Protein AF-P80102-F1 (afdb_monomer_lite)

InterPro domains:
  IPR000066 Antenna complex, alpha/beta subunit [PF00556] (1-41)
  IPR002361 Antenna complex, alpha subunit conserved site [PS00968] (23-41)
  IPR018332 Antenna complex, alpha subunit [NF040861] (2-42)
  IPR018332 Antenna complex, alpha subunit [PR00673] (3-10)
  IPR018332 Antenna complex, alpha subunit [PR00673] (10-29)
  IPR018332 Antenna complex, alpha subunit [PR00673] (29-40)
  IPR035889 Light-harvesting complex [G3DSA:4.10.220.20] (1-43)
  IPR035889 Light-harvesting complex [SSF56918] (1-50)

Radius of gyration: 19.78 Å; chains: 1; bounding box: 41×14×54 Å

Organism: Halorhodospira halochloris (NCBI:txid1052)

Foldseek 3Di:
DCCVCVVDPPVVVVVVVVVVVVVVVVVVLVVLCVDLQSNPPVPRCVVVVPVD

Secondary structure (DSSP, 8-state):
-TTHHHHS-HHHHHHHHHHHHHHHHHHHHHHHHHSTTT-SSS--TTTGGG--

Sequence (52 aa):
MWRIWKVFDPRRILIATAIWLIIIALTIHVILMTTER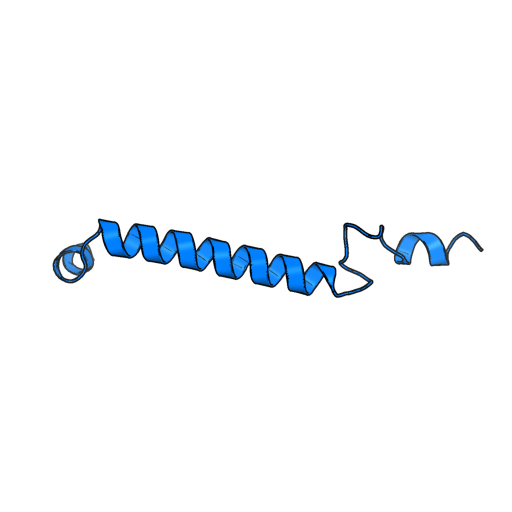FNWLEGAPAAEYYSS

Structure (mmCIF, N/CA/C/O backbone):
data_AF-P80102-F1
#
_entry.id   AF-P80102-F1
#
loop_
_atom_site.group_PDB
_atom_site.id
_atom_site.type_symbol
_atom_site.label_atom_id
_atom_site.label_alt_id
_atom_site.label_comp_id
_atom_site.label_asym_id
_atom_site.label_entity_id
_atom_site.label_seq_id
_atom_site.pdbx_PDB_ins_code
_atom_site.Cartn_x
_atom_site.Cartn_y
_atom_site.Cartn_z
_atom_site.occupancy
_atom_site.B_iso_or_equiv
_atom_site.auth_seq_id
_atom_site.auth_comp_id
_atom_site.auth_asym_id
_atom_site.auth_atom_id
_atom_site.pdbx_PDB_model_num
ATOM 1 N N . MET A 1 1 ? -3.923 4.717 -29.300 1.00 69.81 1 MET A N 1
ATOM 2 C CA . MET A 1 1 ? -3.559 5.314 -27.993 1.00 69.81 1 MET A CA 1
ATOM 3 C C . MET A 1 1 ? -2.346 4.646 -27.317 1.00 69.81 1 MET A C 1
ATOM 5 O O . MET A 1 1 ? -2.084 4.911 -26.158 1.00 69.81 1 MET A O 1
ATOM 9 N N . TRP A 1 2 ? -1.523 3.859 -28.026 1.00 80.00 2 TRP A N 1
ATOM 10 C CA . TRP A 1 2 ? -0.315 3.232 -27.450 1.00 80.00 2 TRP A CA 1
ATOM 11 C C . TRP A 1 2 ? 0.876 4.195 -27.295 1.00 80.00 2 TRP A C 1
ATOM 13 O O . TRP A 1 2 ? 1.830 3.900 -26.586 1.00 80.00 2 TRP A O 1
ATOM 23 N N . ARG A 1 3 ? 0.822 5.368 -27.945 1.00 81.69 3 ARG A N 1
ATOM 24 C CA . ARG A 1 3 ? 1.906 6.364 -27.929 1.00 81.69 3 ARG A CA 1
ATOM 25 C C . ARG A 1 3 ? 2.170 6.956 -26.540 1.00 81.69 3 ARG A C 1
ATOM 27 O O . ARG A 1 3 ? 3.260 7.475 -26.339 1.00 81.69 3 ARG A O 1
ATOM 34 N N . ILE A 1 4 ? 1.219 6.862 -25.603 1.00 81.56 4 ILE A N 1
ATOM 35 C CA . ILE A 1 4 ? 1.392 7.372 -24.235 1.00 81.56 4 ILE A CA 1
ATOM 36 C C . ILE A 1 4 ? 2.546 6.663 -23.505 1.00 81.56 4 ILE A C 1
ATOM 38 O O . ILE A 1 4 ? 3.310 7.305 -22.793 1.00 81.56 4 ILE A O 1
ATOM 42 N N . TRP A 1 5 ? 2.776 5.382 -23.816 1.00 81.19 5 TRP A N 1
ATOM 43 C CA . TRP A 1 5 ? 3.892 4.585 -23.295 1.00 81.19 5 TRP A CA 1
ATOM 44 C C . TRP A 1 5 ? 5.264 4.969 -23.864 1.00 81.19 5 TRP A C 1
ATOM 46 O O . TRP A 1 5 ? 6.275 4.458 -23.402 1.00 81.19 5 TRP A O 1
ATOM 56 N N . LYS A 1 6 ? 5.327 5.854 -24.872 1.00 77.88 6 LYS A N 1
ATOM 57 C CA . LYS A 1 6 ? 6.606 6.389 -25.368 1.00 77.88 6 LYS A CA 1
ATOM 58 C C . LYS A 1 6 ? 7.087 7.605 -24.580 1.00 77.88 6 LYS A C 1
ATOM 60 O O . LYS A 1 6 ? 8.274 7.897 -24.609 1.00 77.88 6 LYS A O 1
ATOM 65 N N . VAL A 1 7 ? 6.174 8.328 -23.931 1.00 81.50 7 VAL A N 1
ATOM 66 C CA . VAL A 1 7 ? 6.504 9.519 -23.130 1.00 81.50 7 VAL A CA 1
ATOM 67 C C . VAL A 1 7 ? 6.801 9.124 -21.689 1.00 81.50 7 VAL A C 1
ATOM 69 O O . VAL A 1 7 ? 7.704 9.669 -21.063 1.00 81.50 7 VAL A O 1
ATOM 72 N N . PHE A 1 8 ? 6.058 8.152 -21.172 1.00 79.12 8 PHE A N 1
ATOM 73 C CA . PHE A 1 8 ? 6.192 7.700 -19.803 1.00 79.12 8 PHE A CA 1
ATOM 74 C C . PHE A 1 8 ? 6.819 6.307 -19.744 1.00 79.12 8 PHE A C 1
ATOM 76 O O . PHE A 1 8 ? 6.358 5.392 -20.423 1.00 79.12 8 PHE A O 1
ATOM 83 N N . ASP A 1 9 ? 7.832 6.138 -18.890 1.00 85.69 9 ASP A N 1
ATOM 84 C CA . ASP A 1 9 ? 8.407 4.826 -18.589 1.00 85.69 9 ASP A CA 1
ATOM 85 C C . ASP A 1 9 ? 7.310 3.910 -18.004 1.00 85.69 9 ASP A C 1
ATOM 87 O O . ASP A 1 9 ? 6.776 4.209 -16.924 1.00 85.69 9 ASP A O 1
ATOM 91 N N . PRO A 1 10 ? 6.954 2.803 -18.689 1.00 85.19 10 PRO A N 1
ATOM 92 C CA . PRO A 1 10 ? 5.829 1.958 -18.307 1.00 85.19 10 PRO A CA 1
ATOM 93 C C . PRO A 1 10 ? 5.965 1.407 -16.889 1.00 85.19 10 PRO A C 1
ATOM 95 O O . PRO A 1 10 ? 4.969 1.300 -16.172 1.00 85.19 10 PRO A O 1
ATOM 98 N N . ARG A 1 11 ? 7.192 1.114 -16.439 1.00 89.06 11 ARG A N 1
ATOM 99 C CA . ARG A 1 11 ? 7.428 0.581 -15.094 1.00 89.06 11 ARG A CA 1
ATOM 100 C C . ARG A 1 11 ? 7.084 1.612 -14.024 1.00 89.06 11 ARG A C 1
ATOM 102 O O . ARG A 1 11 ? 6.461 1.269 -13.021 1.00 89.06 11 ARG A O 1
ATOM 109 N N . ARG A 1 12 ? 7.467 2.874 -14.244 1.00 90.94 12 ARG A N 1
ATOM 110 C CA . ARG A 1 12 ? 7.225 3.962 -13.285 1.00 90.94 12 ARG A CA 1
ATOM 111 C C . ARG A 1 12 ? 5.739 4.274 -13.165 1.00 90.94 12 ARG A C 1
ATOM 113 O O . ARG A 1 12 ? 5.276 4.444 -12.042 1.00 90.9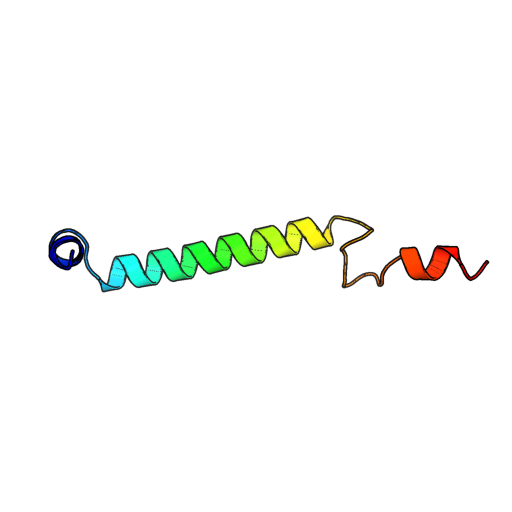4 12 ARG A O 1
ATOM 120 N N . ILE A 1 13 ? 4.991 4.290 -14.277 1.00 91.25 13 ILE A N 1
ATOM 121 C CA . ILE A 1 13 ? 3.533 4.486 -14.214 1.00 91.25 13 ILE A CA 1
ATOM 122 C C . ILE A 1 13 ? 2.873 3.347 -13.445 1.00 91.25 13 ILE A C 1
ATOM 124 O O . ILE A 1 13 ? 2.085 3.624 -12.553 1.00 91.25 13 ILE A O 1
ATOM 128 N N . LEU A 1 14 ? 3.195 2.084 -13.751 1.00 91.31 14 LEU A N 1
ATOM 129 C CA . LEU A 1 14 ? 2.557 0.944 -13.083 1.00 91.31 14 LEU A CA 1
ATOM 130 C C . LEU A 1 14 ? 2.769 0.980 -11.565 1.00 91.31 14 LEU A C 1
ATOM 132 O O . LEU A 1 14 ? 1.818 0.782 -10.812 1.00 91.31 14 LEU A O 1
ATOM 136 N N . ILE A 1 15 ? 3.988 1.295 -11.118 1.00 94.81 15 ILE A N 1
ATOM 137 C CA . ILE A 1 15 ? 4.296 1.454 -9.691 1.00 94.81 15 ILE A CA 1
ATOM 138 C C . ILE A 1 15 ? 3.538 2.651 -9.105 1.00 94.81 15 ILE A C 1
ATOM 140 O O . ILE A 1 15 ? 2.917 2.519 -8.053 1.00 94.81 15 ILE A O 1
ATOM 144 N N . ALA A 1 16 ? 3.542 3.802 -9.785 1.00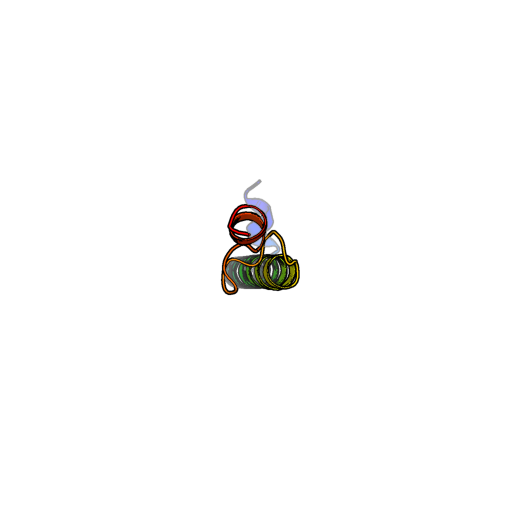 94.38 16 ALA A N 1
ATOM 145 C CA . ALA A 1 16 ? 2.831 4.993 -9.328 1.00 94.38 16 ALA A CA 1
ATOM 146 C C . ALA A 1 16 ? 1.321 4.741 -9.201 1.00 94.38 16 ALA A C 1
ATOM 148 O O . ALA A 1 16 ? 0.730 5.103 -8.190 1.00 94.38 16 ALA A O 1
ATOM 149 N N . THR A 1 17 ? 0.704 4.070 -10.177 1.00 94.62 17 THR A N 1
ATOM 150 C CA . THR A 1 17 ? -0.709 3.681 -10.140 1.00 94.62 17 THR A CA 1
ATOM 151 C C . THR A 1 17 ? -0.984 2.681 -9.021 1.00 94.62 17 THR A C 1
ATOM 153 O O . THR A 1 17 ? -1.955 2.859 -8.295 1.00 94.62 17 THR A O 1
ATOM 156 N N . ALA A 1 18 ? -0.136 1.667 -8.832 1.00 95.69 18 ALA A N 1
ATOM 157 C CA . ALA A 1 18 ? -0.307 0.702 -7.747 1.00 95.69 18 ALA A CA 1
ATOM 158 C C . ALA A 1 18 ? -0.259 1.384 -6.370 1.00 95.69 18 ALA A C 1
ATOM 160 O O . ALA A 1 18 ? -1.154 1.185 -5.551 1.00 95.69 18 ALA A O 1
ATOM 161 N N . ILE A 1 19 ? 0.737 2.246 -6.142 1.00 97.50 19 ILE A N 1
ATOM 162 C CA . ILE A 1 19 ? 0.873 3.020 -4.901 1.00 97.50 19 ILE A CA 1
ATOM 163 C C . ILE A 1 19 ? -0.323 3.958 -4.719 1.00 97.50 19 ILE A C 1
ATOM 165 O O . ILE A 1 19 ? -0.903 4.003 -3.639 1.00 97.50 19 ILE A O 1
ATOM 169 N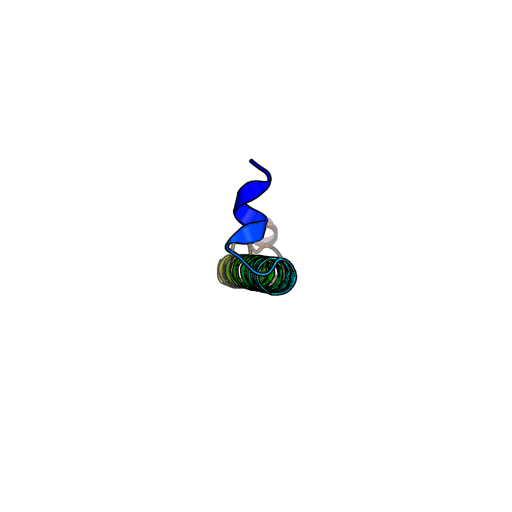 N . TRP A 1 20 ? -0.728 4.668 -5.773 1.00 96.62 20 TRP A N 1
ATOM 170 C CA . TRP A 1 20 ? -1.875 5.575 -5.747 1.00 96.62 20 TRP A CA 1
ATOM 171 C C . TRP A 1 20 ? -3.165 4.862 -5.332 1.00 96.62 20 TRP A C 1
ATOM 173 O O . TRP A 1 20 ? -3.888 5.344 -4.460 1.00 96.62 20 TRP A O 1
ATOM 183 N N . LEU A 1 21 ? -3.422 3.684 -5.906 1.00 97.06 21 LEU A N 1
ATOM 184 C CA . LEU A 1 21 ? -4.586 2.869 -5.565 1.00 97.06 21 LEU A CA 1
ATOM 185 C C . LEU A 1 21 ? -4.531 2.368 -4.120 1.00 97.06 21 LEU A C 1
ATOM 187 O O . LEU A 1 21 ? -5.545 2.430 -3.430 1.00 97.06 21 LEU A O 1
ATOM 191 N N . ILE A 1 22 ? -3.366 1.917 -3.645 1.00 97.62 22 ILE A N 1
ATOM 192 C CA . ILE A 1 22 ? -3.194 1.464 -2.256 1.00 97.62 22 ILE A CA 1
ATOM 193 C C . ILE A 1 22 ? -3.439 2.616 -1.279 1.00 97.62 22 ILE A C 1
ATOM 195 O O . ILE A 1 22 ? -4.165 2.434 -0.305 1.00 97.62 22 ILE A O 1
ATOM 199 N N . ILE A 1 23 ? -2.881 3.800 -1.548 1.00 97.75 23 ILE A N 1
ATOM 200 C CA . ILE A 1 23 ? -3.083 4.987 -0.708 1.00 97.75 23 ILE A CA 1
ATOM 201 C C . ILE A 1 23 ? -4.572 5.324 -0.638 1.00 97.75 23 ILE A C 1
ATOM 203 O O . ILE A 1 23 ? -5.110 5.417 0.461 1.00 97.75 23 ILE A O 1
ATOM 207 N N . ILE A 1 24 ? -5.256 5.438 -1.784 1.00 97.88 24 ILE A N 1
ATOM 208 C CA . ILE A 1 24 ? -6.694 5.745 -1.813 1.00 97.88 24 ILE A CA 1
ATOM 209 C C . ILE A 1 24 ? -7.498 4.680 -1.071 1.00 97.88 24 ILE A C 1
ATOM 211 O O . ILE A 1 24 ? -8.367 5.028 -0.273 1.00 97.88 24 ILE A O 1
ATOM 215 N N . ALA A 1 25 ? -7.209 3.398 -1.301 1.00 96.06 25 ALA A N 1
ATOM 216 C CA . ALA A 1 25 ? -7.891 2.316 -0.611 1.00 96.06 25 ALA A CA 1
ATOM 217 C C . ALA A 1 25 ? -7.723 2.464 0.906 1.00 96.06 25 ALA A C 1
ATOM 219 O O . ALA A 1 25 ? -8.723 2.566 1.610 1.00 96.06 25 ALA A O 1
ATOM 220 N N . LEU A 1 26 ? -6.492 2.554 1.413 1.00 95.88 26 LEU A N 1
ATOM 221 C CA . LEU A 1 26 ? -6.234 2.685 2.849 1.00 95.88 26 LEU A CA 1
ATOM 222 C C . LEU A 1 26 ? -6.868 3.947 3.438 1.00 95.88 26 LEU A C 1
ATOM 224 O O . LEU A 1 26 ? -7.517 3.863 4.476 1.00 95.88 26 LEU A O 1
ATOM 228 N N . THR A 1 27 ? -6.749 5.096 2.770 1.00 96.25 27 THR A N 1
ATOM 229 C CA . THR A 1 27 ? -7.372 6.348 3.217 1.00 96.25 27 THR A CA 1
ATOM 230 C C . THR A 1 27 ? -8.886 6.204 3.341 1.00 96.25 27 THR A C 1
ATOM 232 O O . THR A 1 27 ? -9.437 6.567 4.377 1.00 96.25 27 THR A O 1
ATOM 235 N N . ILE A 1 28 ? -9.562 5.625 2.344 1.00 94.94 28 ILE A N 1
ATOM 236 C CA . ILE A 1 28 ? -11.013 5.390 2.404 1.00 94.94 28 ILE A CA 1
ATOM 237 C C . ILE A 1 28 ? -11.363 4.451 3.563 1.00 94.94 28 ILE A C 1
ATOM 239 O O . ILE A 1 28 ? -12.304 4.731 4.301 1.00 94.94 28 ILE A O 1
ATOM 243 N N . HIS A 1 29 ? -10.603 3.369 3.756 1.00 91.19 29 HIS A N 1
AT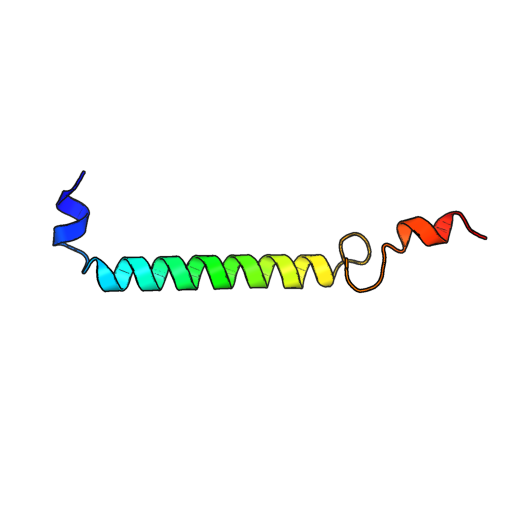OM 244 C CA . HIS A 1 29 ? -10.871 2.416 4.833 1.00 91.19 29 HIS A CA 1
ATOM 245 C C . HIS A 1 29 ? -10.722 3.065 6.210 1.00 91.19 29 HIS A C 1
ATOM 247 O O . HIS A 1 29 ? -11.612 2.938 7.047 1.00 91.19 29 HIS A O 1
ATOM 253 N N . VAL A 1 30 ? -9.631 3.803 6.426 1.00 92.69 30 VAL A N 1
ATOM 254 C CA . VAL A 1 30 ? -9.393 4.512 7.687 1.00 92.69 30 VAL A CA 1
ATOM 255 C C . VAL A 1 30 ? -10.501 5.533 7.940 1.00 92.69 30 VAL A C 1
ATOM 257 O O . VAL A 1 30 ? -11.025 5.579 9.046 1.00 92.69 30 VAL A O 1
ATOM 260 N N . ILE A 1 31 ? -10.925 6.290 6.922 1.00 92.56 31 ILE A N 1
ATOM 261 C CA . ILE A 1 31 ? -12.039 7.242 7.045 1.00 92.56 31 ILE A CA 1
ATOM 262 C C . ILE A 1 31 ? -13.335 6.529 7.444 1.00 92.56 31 ILE A C 1
ATOM 264 O O . ILE A 1 31 ? -13.984 6.953 8.397 1.00 92.56 31 ILE A O 1
ATOM 268 N N . LEU A 1 32 ? -13.706 5.440 6.767 1.00 89.75 32 LEU A N 1
ATOM 269 C CA . LEU A 1 32 ? -14.912 4.673 7.104 1.00 89.75 32 LEU A CA 1
ATOM 270 C C . LEU A 1 32 ? -14.868 4.159 8.547 1.00 89.75 32 LEU A C 1
ATOM 272 O O . LEU A 1 32 ? -15.859 4.263 9.268 1.00 89.75 32 LEU A O 1
ATOM 276 N N . MET A 1 33 ? -13.700 3.695 8.986 1.00 89.00 33 MET A N 1
ATOM 277 C CA . MET A 1 33 ? -13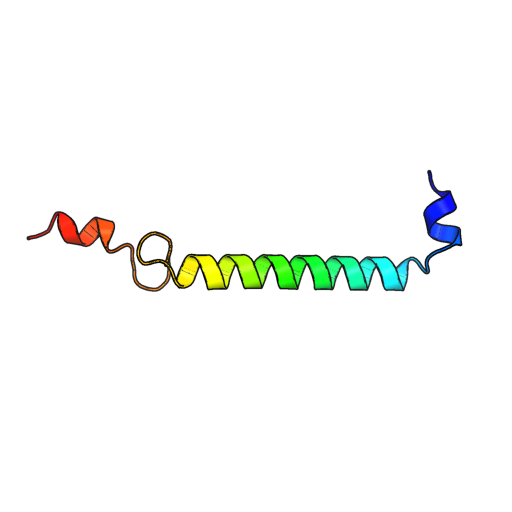.472 3.192 10.337 1.00 89.00 33 MET A CA 1
ATOM 278 C C . MET A 1 33 ? -13.580 4.277 11.419 1.00 89.00 33 MET A C 1
ATOM 280 O O . MET A 1 33 ? -13.919 3.964 12.552 1.00 89.00 33 MET A O 1
ATOM 284 N N . THR A 1 34 ? -13.366 5.557 11.095 1.00 86.25 34 THR A N 1
ATOM 285 C CA . THR A 1 34 ? -13.627 6.654 12.053 1.00 86.25 34 THR A CA 1
ATOM 286 C C . THR A 1 34 ? -15.112 6.932 12.287 1.00 86.25 34 THR A C 1
ATOM 288 O O . THR A 1 34 ? -15.457 7.621 13.243 1.00 86.25 34 THR A O 1
ATOM 291 N N . THR A 1 35 ? -16.003 6.427 11.429 1.00 83.44 35 THR A N 1
ATOM 292 C CA . THR A 1 35 ? -17.446 6.650 11.578 1.00 83.44 35 THR A CA 1
ATOM 293 C C . THR A 1 35 ? -18.079 5.528 12.389 1.00 83.44 35 THR A C 1
ATOM 295 O O . THR A 1 35 ? -17.891 4.361 12.066 1.00 83.44 35 THR A O 1
ATOM 298 N N . GLU A 1 36 ? -18.903 5.855 13.385 1.00 75.50 36 GLU A N 1
ATOM 299 C CA . GLU A 1 36 ? -19.588 4.847 14.216 1.00 75.50 36 GLU A CA 1
ATOM 300 C C . GLU A 1 36 ? -20.396 3.845 13.376 1.00 75.50 36 GLU A C 1
ATOM 302 O O . GLU A 1 36 ? -20.429 2.656 13.662 1.00 75.50 36 GLU A O 1
ATOM 307 N N . ARG A 1 37 ? -21.015 4.310 12.284 1.00 73.31 37 ARG A N 1
ATOM 308 C CA . ARG A 1 37 ? -21.873 3.482 11.426 1.00 73.31 37 ARG A CA 1
ATOM 309 C C . ARG A 1 37 ? -21.107 2.516 10.518 1.00 73.31 37 ARG A C 1
ATOM 311 O O . ARG A 1 37 ? -21.620 1.433 10.244 1.00 73.31 37 ARG A O 1
ATOM 318 N N . PHE A 1 38 ? -19.955 2.924 9.984 1.00 78.50 38 PHE A N 1
ATOM 319 C CA . PHE A 1 38 ? -19.184 2.119 9.026 1.00 78.50 38 PHE A CA 1
ATOM 320 C C . PHE A 1 38 ? -17.918 1.514 9.634 1.00 78.50 38 PHE A C 1
ATOM 322 O O . PHE A 1 38 ? -17.167 0.848 8.921 1.00 78.50 38 PHE A O 1
ATOM 329 N N . ASN A 1 39 ? -17.686 1.710 10.932 1.00 81.38 39 ASN A N 1
ATOM 330 C CA . ASN A 1 39 ? -16.612 1.046 11.643 1.00 81.38 39 ASN A CA 1
ATOM 331 C C . ASN A 1 39 ? -16.939 -0.441 11.804 1.00 81.38 39 ASN A C 1
ATOM 333 O O . ASN A 1 39 ? -17.734 -0.853 12.644 1.00 81.38 39 ASN A O 1
ATOM 337 N N . TRP A 1 40 ? -16.309 -1.254 10.963 1.00 75.81 40 TRP A N 1
ATOM 338 C CA . TRP A 1 40 ? -16.458 -2.704 11.007 1.00 75.81 40 TRP A CA 1
ATOM 339 C C . TRP A 1 40 ? -15.612 -3.370 12.102 1.00 75.81 40 TRP A C 1
ATOM 341 O O . TRP A 1 40 ? -15.794 -4.562 12.330 1.00 75.81 40 TRP A O 1
ATOM 351 N N . LEU A 1 41 ? -14.684 -2.655 12.754 1.00 79.38 41 LEU A N 1
ATOM 352 C CA . LEU A 1 41 ? -13.876 -3.203 13.850 1.00 79.38 41 LEU A CA 1
ATOM 353 C C . LEU A 1 41 ? -14.596 -3.134 15.198 1.00 79.38 41 LEU A C 1
ATOM 355 O O . LEU A 1 41 ? -14.498 -4.081 15.970 1.00 79.38 41 LEU A O 1
ATOM 359 N N . GLU A 1 42 ? -15.327 -2.050 15.467 1.00 70.81 42 GLU A N 1
ATOM 360 C CA . GLU A 1 42 ? -16.021 -1.848 16.753 1.00 70.81 42 GLU A CA 1
ATOM 361 C C . GLU A 1 42 ? -17.330 -2.656 16.859 1.00 70.81 42 GLU A C 1
ATOM 363 O O . GLU A 1 42 ? -17.920 -2.758 17.927 1.00 70.81 42 GLU A O 1
ATOM 368 N N . GLY A 1 43 ? -17.780 -3.269 15.756 1.00 62.16 43 GLY A N 1
ATOM 369 C CA . GLY A 1 43 ? -19.107 -3.874 15.661 1.00 62.16 43 GLY A CA 1
ATOM 370 C C . GLY A 1 43 ? -20.172 -2.784 15.536 1.00 62.16 43 GLY A C 1
ATOM 371 O O . GLY A 1 43 ? -20.175 -1.809 16.271 1.00 62.16 43 GLY A O 1
ATOM 372 N N . ALA A 1 44 ? -21.065 -2.900 14.553 1.00 61.69 44 ALA A N 1
ATOM 373 C CA . ALA A 1 44 ? -22.044 -1.859 14.257 1.00 61.69 44 ALA A CA 1
ATOM 374 C C . ALA A 1 44 ? -22.873 -1.487 15.513 1.00 61.69 44 ALA A C 1
ATOM 376 O O . ALA A 1 44 ? -23.734 -2.285 15.897 1.00 61.69 44 ALA A O 1
ATOM 377 N N . PRO A 1 45 ? -22.739 -0.274 16.097 1.00 59.84 45 PRO A N 1
ATOM 378 C CA . PRO A 1 45 ? -23.563 0.150 17.237 1.00 59.84 45 PRO A CA 1
ATOM 379 C C . PRO A 1 45 ? -25.057 0.197 16.874 1.00 59.84 45 PRO A C 1
ATOM 381 O O . PRO A 1 45 ? -25.931 0.198 17.736 1.00 59.84 45 PRO A O 1
ATOM 384 N N . ALA A 1 46 ? -25.377 0.156 15.576 1.00 58.16 46 ALA A N 1
ATOM 385 C CA . ALA A 1 46 ? -26.735 -0.011 15.075 1.00 58.16 46 ALA A CA 1
ATOM 386 C C . ALA A 1 46 ? -27.409 -1.327 15.520 1.00 58.16 46 ALA A C 1
ATOM 388 O O . ALA A 1 46 ? -28.637 -1.382 15.535 1.00 58.16 46 ALA A O 1
ATOM 389 N N . ALA A 1 47 ? -26.647 -2.373 15.870 1.00 60.19 47 ALA A N 1
ATOM 390 C CA . ALA A 1 47 ? -27.205 -3.618 16.403 1.00 60.19 47 ALA A CA 1
ATOM 391 C C . ALA A 1 47 ? -27.549 -3.522 17.903 1.00 60.19 47 ALA A C 1
ATOM 393 O O . ALA A 1 47 ? -28.491 -4.173 18.344 1.00 60.19 47 ALA A O 1
ATOM 394 N N . GLU A 1 48 ? -26.836 -2.690 18.669 1.00 62.22 48 GLU A N 1
ATOM 395 C CA . GLU A 1 48 ? -27.015 -2.567 20.124 1.00 62.22 48 GLU A CA 1
ATOM 396 C C . GLU A 1 48 ? -28.207 -1.673 20.507 1.00 62.22 48 GLU A C 1
ATOM 398 O O . GLU A 1 48 ? -28.867 -1.917 21.513 1.00 62.22 48 GLU A O 1
ATOM 403 N N . TYR A 1 49 ? -28.589 -0.716 19.651 1.00 59.22 49 TYR A N 1
ATOM 404 C CA . TYR A 1 49 ? -29.757 0.153 19.881 1.00 59.22 49 TYR A CA 1
ATOM 405 C C . TYR A 1 49 ? -31.109 -0.585 19.991 1.00 59.22 49 TYR A C 1
ATOM 407 O O . TYR A 1 49 ? -32.081 0.019 20.437 1.00 59.22 49 TYR A O 1
ATOM 415 N N . TYR A 1 50 ? -31.201 -1.860 19.591 1.00 59.34 50 TYR A N 1
ATOM 416 C CA . TYR A 1 50 ? -32.425 -2.670 19.704 1.00 59.34 50 TYR A CA 1
ATOM 417 C C . TYR A 1 50 ? -32.381 -3.725 20.827 1.00 59.34 50 TYR A C 1
ATOM 419 O O . TYR A 1 50 ? -33.346 -4.477 20.970 1.00 59.34 50 TYR A O 1
ATOM 427 N N . SER A 1 51 ? -31.296 -3.820 21.609 1.00 59.75 51 SER A N 1
ATOM 428 C CA . SER A 1 51 ? -31.142 -4.830 22.676 1.00 59.75 51 SER A CA 1
ATOM 429 C C . SER A 1 51 ? -31.324 -4.309 24.113 1.00 59.75 51 SER A C 1
ATOM 431 O O . SER A 1 51 ? -31.020 -5.042 25.053 1.00 59.75 51 SER A O 1
ATOM 433 N N . SER A 1 52 ? -31.842 -3.089 24.300 1.00 52.22 52 SER A N 1
ATOM 434 C CA . SER A 1 52 ? -32.212 -2.491 25.602 1.00 52.22 52 SER A CA 1
ATOM 435 C C . SER A 1 52 ? -33.577 -1.819 25.534 1.00 52.22 52 SER A C 1
ATOM 437 O O . SER A 1 52 ? -34.352 -1.950 26.504 1.00 52.22 52 SER A O 1
#

pLDDT: mean 82.07, std 13.33, range [52.22, 97.88]